Protein AF-A0A415U7Y1-F1 (afdb_monomer_lite)

Organism: NCBI:txid39486

pLDDT: mean 80.57, std 12.62, range [46.19, 95.75]

Structure (mmCIF, N/CA/C/O backbone):
data_AF-A0A415U7Y1-F1
#
_entry.id   AF-A0A415U7Y1-F1
#
loop_
_atom_site.group_PDB
_atom_site.id
_atom_site.type_symbol
_atom_site.label_atom_id
_atom_site.label_alt_id
_atom_site.label_comp_id
_atom_site.label_asym_id
_atom_site.label_entity_id
_atom_site.label_seq_id
_atom_site.pdbx_PDB_ins_code
_atom_site.Cartn_x
_atom_site.Cartn_y
_atom_site.Cartn_z
_atom_site.occupancy
_atom_site.B_iso_or_equiv
_atom_site.auth_seq_id
_atom_site.auth_comp_id
_atom_site.auth_asym_id
_atom_site.auth_atom_id
_atom_site.pdbx_PDB_model_num
ATOM 1 N N . MET A 1 1 ? 26.043 -2.955 -22.869 1.00 49.19 1 MET A N 1
ATOM 2 C CA . MET A 1 1 ? 25.570 -2.344 -21.611 1.00 49.19 1 MET A CA 1
ATOM 3 C C . MET A 1 1 ? 24.063 -2.479 -21.599 1.00 49.19 1 MET A C 1
ATOM 5 O O . MET A 1 1 ? 23.429 -1.918 -22.480 1.00 49.19 1 MET A O 1
ATOM 9 N N . ILE A 1 2 ? 23.504 -3.293 -20.705 1.00 59.16 2 ILE A N 1
ATOM 10 C CA . ILE A 1 2 ? 22.05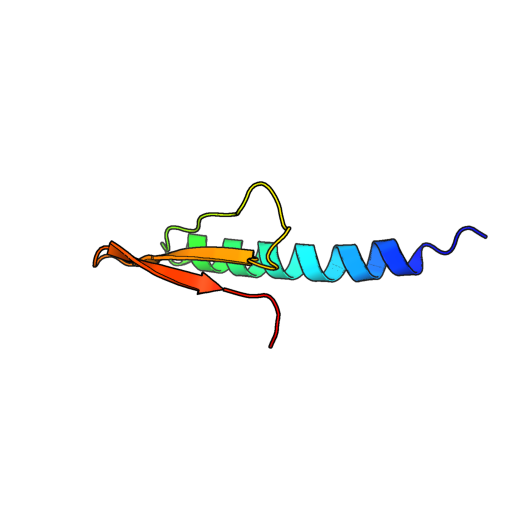1 -3.318 -20.500 1.00 59.16 2 ILE A CA 1
ATOM 11 C C . ILE A 1 2 ? 21.744 -2.097 -19.637 1.00 59.16 2 ILE A C 1
ATOM 13 O O . ILE A 1 2 ? 22.267 -1.985 -18.529 1.00 59.16 2 ILE A O 1
ATOM 17 N N . ASP A 1 3 ? 20.991 -1.152 -20.189 1.00 59.62 3 ASP A N 1
ATOM 18 C CA . ASP A 1 3 ? 20.596 0.067 -19.498 1.00 59.62 3 ASP A CA 1
ATOM 19 C C . ASP A 1 3 ? 19.658 -0.278 -18.330 1.00 59.62 3 ASP A C 1
ATOM 21 O O . ASP A 1 3 ? 18.527 -0.722 -18.516 1.00 59.62 3 ASP A O 1
ATOM 25 N N . ASN A 1 4 ? 20.164 -0.123 -17.106 1.00 60.16 4 ASN A N 1
ATOM 26 C CA . ASN A 1 4 ? 19.440 -0.409 -15.868 1.00 60.16 4 ASN A CA 1
ATOM 27 C C . ASN A 1 4 ? 18.602 0.799 -15.396 1.00 60.16 4 AS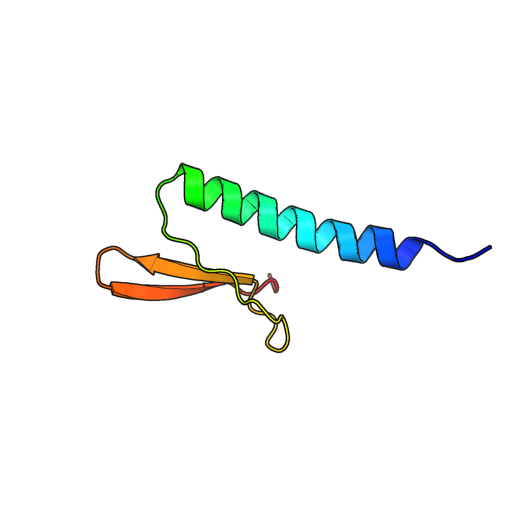N A C 1
ATOM 29 O O . ASN A 1 4 ? 17.964 0.722 -14.342 1.00 60.16 4 ASN A O 1
ATOM 33 N N . SER A 1 5 ? 18.599 1.907 -16.151 1.00 61.16 5 SER A N 1
ATOM 34 C CA . SER A 1 5 ? 17.920 3.160 -15.795 1.00 61.16 5 SER A CA 1
ATOM 35 C C . SER A 1 5 ? 16.428 2.953 -15.507 1.00 61.16 5 SER A C 1
ATOM 37 O O . SER A 1 5 ? 15.935 3.373 -14.460 1.00 61.16 5 SER A O 1
ATOM 39 N N . PHE A 1 6 ? 15.729 2.199 -16.361 1.00 61.91 6 PHE A N 1
ATOM 40 C CA . PHE A 1 6 ? 14.299 1.921 -16.219 1.00 61.91 6 PHE A CA 1
ATOM 41 C C . PHE A 1 6 ? 13.965 1.163 -14.931 1.00 61.91 6 PHE A C 1
ATOM 43 O O . PHE A 1 6 ? 13.001 1.510 -14.252 1.00 61.91 6 PHE A O 1
ATOM 50 N N . ARG A 1 7 ? 14.770 0.162 -14.544 1.00 62.22 7 ARG A N 1
ATOM 51 C CA . ARG A 1 7 ? 14.551 -0.595 -13.295 1.00 62.22 7 ARG A CA 1
ATOM 52 C C . ARG A 1 7 ? 14.773 0.276 -12.062 1.00 62.22 7 ARG A C 1
ATOM 54 O O . ARG A 1 7 ? 14.042 0.137 -11.083 1.00 62.22 7 ARG A O 1
ATOM 61 N N . HIS A 1 8 ? 15.765 1.163 -12.101 1.00 65.94 8 HIS A N 1
ATOM 62 C CA . HIS A 1 8 ? 16.029 2.089 -11.004 1.00 65.94 8 HIS A CA 1
ATOM 63 C C . HIS A 1 8 ? 14.914 3.131 -10.853 1.00 65.94 8 HIS A C 1
ATOM 65 O O . HIS A 1 8 ? 14.447 3.331 -9.731 1.00 65.94 8 HIS A O 1
ATOM 71 N N . SER A 1 9 ? 14.443 3.722 -11.956 1.00 68.19 9 SER A N 1
ATOM 72 C CA . SER A 1 9 ? 13.360 4.714 -11.930 1.00 68.19 9 SER A CA 1
ATOM 73 C C . SER A 1 9 ? 12.005 4.101 -11.563 1.00 68.19 9 SER A C 1
ATOM 75 O O . SER A 1 9 ? 11.346 4.600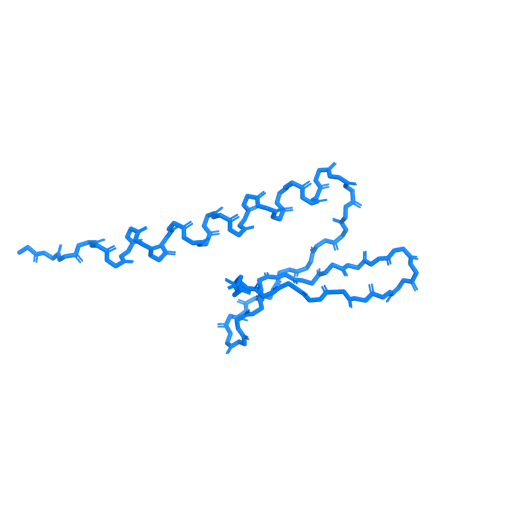 -10.654 1.00 68.19 9 SER A O 1
ATOM 77 N N . ALA A 1 10 ? 11.610 2.977 -12.176 1.00 71.62 10 ALA A N 1
ATOM 78 C CA . ALA A 1 10 ? 10.355 2.292 -11.839 1.00 71.62 10 ALA A CA 1
ATOM 79 C C . ALA A 1 10 ? 10.363 1.741 -10.400 1.00 71.62 10 ALA A C 1
ATOM 81 O O . ALA A 1 10 ? 9.362 1.799 -9.690 1.00 71.62 10 ALA A O 1
ATOM 82 N N . GLY A 1 11 ? 11.519 1.257 -9.932 1.00 79.88 11 GLY A N 1
ATOM 83 C CA . GLY A 1 11 ? 11.680 0.790 -8.557 1.00 79.88 11 GLY A CA 1
ATOM 84 C C . GLY A 1 11 ? 11.666 1.912 -7.514 1.00 79.88 11 GLY A C 1
ATOM 85 O O . GLY A 1 11 ? 11.362 1.646 -6.355 1.00 79.88 11 GLY A O 1
ATOM 86 N N . PHE A 1 12 ? 12.004 3.152 -7.879 1.00 85.50 12 PHE A N 1
ATOM 87 C CA . PHE A 1 12 ? 11.931 4.289 -6.958 1.00 85.50 12 PHE A CA 1
ATOM 88 C C . PHE A 1 12 ? 10.479 4.667 -6.641 1.00 85.50 12 PHE A C 1
ATOM 90 O O . PHE A 1 12 ? 10.138 4.754 -5.463 1.00 85.50 12 PHE A O 1
ATOM 97 N N . GLY A 1 13 ? 9.622 4.799 -7.663 1.00 82.94 13 GLY A N 1
ATOM 98 C CA . GLY A 1 13 ? 8.202 5.140 -7.489 1.00 82.94 13 GLY A CA 1
ATOM 99 C C . GLY A 1 13 ? 7.482 4.170 -6.551 1.00 82.94 13 GLY A C 1
ATOM 100 O O . GLY A 1 13 ? 6.978 4.579 -5.506 1.00 82.94 13 GLY A O 1
ATOM 101 N N . LYS A 1 14 ? 7.594 2.863 -6.827 1.00 84.81 14 LYS A N 1
ATOM 102 C CA . LYS A 1 14 ? 6.952 1.827 -6.002 1.00 84.81 14 LYS A CA 1
ATOM 103 C C . LYS A 1 14 ? 7.440 1.824 -4.548 1.00 84.81 14 LYS A C 1
ATOM 105 O O . LYS A 1 14 ? 6.660 1.605 -3.628 1.00 84.81 14 LYS A O 1
ATOM 110 N N . ARG A 1 15 ? 8.732 2.087 -4.297 1.00 90.12 15 ARG A N 1
ATOM 111 C CA . ARG A 1 15 ? 9.253 2.214 -2.918 1.00 90.12 15 ARG A CA 1
ATOM 112 C C . ARG A 1 15 ? 8.643 3.405 -2.190 1.00 90.12 15 ARG A C 1
ATOM 114 O O . ARG A 1 15 ? 8.411 3.318 -0.986 1.00 90.12 15 ARG A O 1
ATOM 121 N N . MET A 1 16 ? 8.404 4.500 -2.904 1.00 90.12 16 MET A N 1
ATOM 122 C CA . MET A 1 16 ? 7.815 5.698 -2.323 1.00 90.12 16 MET A CA 1
ATOM 123 C C . MET A 1 16 ? 6.339 5.489 -1.976 1.00 90.12 16 MET A C 1
ATOM 125 O O . MET A 1 16 ? 5.925 5.870 -0.881 1.00 90.12 16 MET A O 1
ATOM 129 N N . GLU A 1 17 ? 5.591 4.791 -2.835 1.00 88.75 17 GLU A N 1
ATOM 130 C CA . GLU A 1 17 ? 4.226 4.324 -2.549 1.00 88.75 17 GLU A CA 1
ATOM 131 C C . GLU A 1 17 ? 4.188 3.466 -1.274 1.00 88.75 17 GLU A C 1
ATOM 133 O O . GLU A 1 17 ? 3.458 3.792 -0.337 1.00 88.75 17 GLU A O 1
ATOM 138 N N . TYR A 1 18 ? 5.041 2.436 -1.172 1.00 91.25 18 TYR A N 1
ATOM 139 C CA . TYR A 1 18 ? 5.096 1.576 0.020 1.00 91.25 18 TYR A CA 1
ATOM 140 C C . TYR A 1 18 ? 5.486 2.326 1.294 1.00 91.25 18 TYR A C 1
ATOM 142 O O . TYR A 1 18 ? 4.957 2.020 2.360 1.00 91.25 18 TYR A O 1
ATOM 150 N N . LYS A 1 19 ? 6.389 3.309 1.208 1.00 93.62 19 LYS A N 1
ATOM 151 C CA . LYS A 1 19 ? 6.751 4.144 2.361 1.00 93.62 19 LYS A CA 1
ATOM 152 C C . LYS A 1 19 ? 5.536 4.907 2.878 1.00 93.62 19 LYS A C 1
ATOM 154 O O . LYS A 1 19 ? 5.290 4.897 4.077 1.00 93.62 19 LYS A O 1
ATOM 159 N N . ILE A 1 20 ? 4.770 5.534 1.985 1.00 92.06 20 ILE A N 1
ATOM 160 C CA . ILE A 1 20 ? 3.581 6.301 2.374 1.00 92.06 20 ILE A CA 1
ATOM 161 C C . ILE A 1 20 ? 2.498 5.375 2.943 1.00 92.06 20 ILE A C 1
ATOM 163 O O . ILE A 1 20 ? 1.869 5.720 3.937 1.00 92.06 20 ILE A O 1
ATOM 167 N N . VAL A 1 21 ? 2.305 4.184 2.367 1.00 92.56 21 VAL A N 1
ATOM 168 C CA . VAL A 1 21 ? 1.409 3.159 2.935 1.00 92.56 21 VAL A CA 1
ATOM 169 C C . VAL A 1 21 ? 1.864 2.733 4.330 1.00 92.56 21 VAL A C 1
ATOM 171 O O . VAL A 1 21 ? 1.040 2.637 5.234 1.00 92.56 21 VAL A O 1
ATOM 174 N N . GLY A 1 22 ? 3.168 2.544 4.535 1.00 94.69 22 GLY A N 1
ATOM 175 C CA . GLY A 1 22 ? 3.742 2.267 5.850 1.00 94.69 22 GLY A CA 1
ATOM 176 C C . GLY A 1 22 ? 3.439 3.362 6.874 1.00 94.69 22 GLY A C 1
ATOM 177 O O . GLY A 1 22 ? 3.009 3.047 7.980 1.00 94.69 22 GLY A O 1
ATOM 178 N N . ASP A 1 23 ? 3.597 4.635 6.500 1.00 95.00 23 ASP A N 1
ATOM 179 C CA . ASP A 1 23 ? 3.252 5.765 7.373 1.00 95.00 23 ASP A CA 1
ATOM 180 C C . ASP A 1 23 ? 1.762 5.767 7.739 1.00 95.00 23 ASP A C 1
ATOM 182 O O . ASP A 1 23 ? 1.416 5.892 8.911 1.00 95.00 23 ASP A O 1
ATOM 186 N N . MET A 1 24 ? 0.881 5.546 6.759 1.00 92.38 24 MET A N 1
ATOM 187 C CA . MET A 1 24 ? -0.568 5.482 6.983 1.00 92.38 24 MET A CA 1
ATOM 188 C C . MET A 1 24 ? -0.951 4.341 7.938 1.00 92.38 24 MET A C 1
ATOM 190 O O . MET A 1 24 ? -1.765 4.536 8.841 1.00 92.38 24 MET A O 1
ATOM 194 N N . LEU A 1 25 ? -0.327 3.168 7.799 1.00 93.38 25 LEU A N 1
ATOM 195 C CA . LEU A 1 25 ? -0.515 2.048 8.727 1.00 93.38 25 LEU A CA 1
ATOM 196 C C . LEU A 1 25 ? -0.034 2.392 10.147 1.00 93.38 25 LEU A C 1
ATOM 198 O O . LEU A 1 25 ? -0.699 2.030 11.116 1.00 93.38 25 LEU A O 1
ATOM 202 N N . MET A 1 26 ? 1.090 3.106 10.292 1.00 95.75 26 MET A N 1
ATOM 203 C CA . MET A 1 26 ? 1.583 3.565 11.601 1.00 95.75 26 MET A CA 1
ATOM 204 C C . MET A 1 26 ? 0.638 4.577 12.265 1.00 95.75 26 MET A C 1
ATOM 206 O O . MET A 1 26 ? 0.537 4.599 13.490 1.00 95.75 26 MET A O 1
ATOM 210 N N . GLU A 1 27 ? -0.085 5.373 11.476 1.00 93.94 27 GLU A N 1
ATOM 211 C CA . GLU A 1 27 ? -1.146 6.274 11.949 1.00 93.94 27 GLU A CA 1
ATOM 212 C C . GLU A 1 27 ? -2.467 5.546 12.274 1.00 93.94 27 GLU A C 1
ATOM 214 O O . GLU A 1 27 ? -3.421 6.170 12.740 1.00 93.94 27 GLU A O 1
ATOM 219 N N . GLY A 1 28 ? -2.529 4.224 12.077 1.00 90.81 28 GLY A N 1
ATOM 220 C CA . GLY A 1 28 ? -3.694 3.393 12.392 1.00 90.81 28 GLY A CA 1
ATOM 221 C C . GLY A 1 28 ? -4.744 3.327 11.282 1.00 90.81 28 GLY A C 1
ATOM 222 O O . GLY A 1 28 ? -5.893 2.981 11.557 1.00 90.81 28 GLY A O 1
ATOM 223 N N . LEU A 1 29 ? -4.381 3.667 10.041 1.00 90.75 29 LEU A N 1
ATOM 224 C CA . LEU A 1 29 ? -5.278 3.570 8.891 1.00 90.75 29 LEU A CA 1
ATOM 225 C C . LEU A 1 29 ? -5.279 2.158 8.300 1.00 90.75 29 LEU A C 1
ATOM 227 O O . LEU A 1 29 ? -4.227 1.602 7.989 1.00 90.75 29 LEU A O 1
ATOM 231 N N . ASP A 1 30 ? -6.468 1.623 8.034 1.00 91.50 30 ASP A N 1
ATOM 232 C CA . ASP A 1 30 ? -6.634 0.371 7.296 1.00 91.50 30 ASP A CA 1
ATOM 233 C C . ASP A 1 30 ? -6.373 0.604 5.799 1.00 91.50 30 ASP A C 1
ATOM 235 O O . ASP A 1 30 ? -7.193 1.207 5.098 1.00 91.50 30 ASP A O 1
ATOM 239 N N . CYS A 1 31 ? -5.234 0.111 5.306 1.00 92.50 31 CYS A N 1
ATOM 240 C CA . CYS A 1 31 ? -4.818 0.242 3.908 1.00 92.50 31 CYS A CA 1
ATOM 241 C C . CYS A 1 31 ? -4.953 -1.090 3.151 1.00 92.50 31 CYS A C 1
ATOM 243 O O . CYS A 1 31 ? -4.459 -2.124 3.600 1.00 92.50 31 CYS A O 1
ATOM 245 N N . TYR A 1 32 ? -5.558 -1.053 1.963 1.00 91.44 32 TYR A N 1
ATOM 246 C CA . TYR A 1 32 ? -5.737 -2.194 1.064 1.00 91.44 32 TYR A CA 1
ATOM 247 C C . TYR A 1 32 ? -4.981 -1.946 -0.240 1.00 91.44 32 TYR A C 1
ATOM 249 O O . TYR A 1 32 ? -5.263 -0.988 -0.958 1.00 91.44 32 TYR A O 1
ATOM 257 N N . MET A 1 33 ? -4.028 -2.822 -0.548 1.00 89.94 33 MET A N 1
ATOM 258 C CA . MET A 1 33 ? -3.242 -2.761 -1.781 1.00 89.94 33 MET A CA 1
ATOM 259 C C . MET A 1 33 ? -3.888 -3.649 -2.851 1.00 89.94 33 MET A C 1
ATOM 261 O O . MET A 1 33 ? -4.236 -4.795 -2.541 1.00 89.94 33 MET A O 1
ATOM 265 N N . PRO A 1 34 ? -4.038 -3.188 -4.103 1.00 88.56 34 PRO A N 1
ATOM 266 C CA . PRO A 1 34 ? -4.472 -4.062 -5.179 1.00 88.56 34 PRO A CA 1
ATOM 267 C C . PRO A 1 34 ? -3.384 -5.093 -5.498 1.00 88.56 34 PRO A C 1
ATOM 269 O O . PRO A 1 34 ? -2.192 -4.793 -5.514 1.00 88.56 34 PRO A O 1
ATOM 272 N N . LEU A 1 35 ? -3.804 -6.332 -5.766 1.00 88.56 35 LEU A N 1
ATOM 273 C CA . LEU A 1 35 ? -2.886 -7.404 -6.171 1.00 88.56 35 LEU A CA 1
ATOM 274 C C . LEU A 1 35 ? -2.346 -7.204 -7.594 1.00 88.56 35 LEU A C 1
ATOM 276 O O . LEU A 1 35 ? -1.279 -7.717 -7.922 1.00 88.56 35 LEU A O 1
ATOM 280 N N . VAL A 1 36 ? -3.095 -6.481 -8.429 1.00 86.75 36 VAL A N 1
ATOM 281 C CA . VAL A 1 36 ? -2.773 -6.200 -9.829 1.00 86.75 36 VAL A CA 1
ATOM 282 C C . VAL A 1 36 ? -2.950 -4.704 -10.079 1.00 86.75 36 VAL A C 1
ATOM 284 O O . VAL A 1 36 ? -3.978 -4.134 -9.719 1.00 86.75 36 VAL A O 1
ATOM 287 N N . ASP A 1 37 ? -1.942 -4.081 -10.687 1.00 78.56 37 ASP A N 1
ATOM 288 C CA . ASP A 1 37 ? -1.833 -2.631 -10.887 1.00 78.56 37 ASP A CA 1
ATOM 289 C C . ASP A 1 37 ? -2.205 -2.231 -12.329 1.00 78.56 37 ASP A C 1
ATOM 291 O O . ASP A 1 37 ? -1.405 -1.670 -13.074 1.00 78.56 37 ASP A O 1
ATOM 295 N N . ASP A 1 38 ? -3.424 -2.584 -12.750 1.00 84.50 38 ASP A N 1
ATOM 296 C CA . ASP A 1 38 ? -3.918 -2.298 -14.111 1.00 84.50 38 ASP A CA 1
ATOM 297 C C . ASP A 1 38 ? -4.625 -0.936 -14.212 1.00 84.50 38 ASP A C 1
ATOM 299 O O . ASP A 1 38 ? -4.804 -0.385 -15.300 1.00 84.50 38 ASP A O 1
ATOM 303 N N . HIS A 1 39 ? -5.033 -0.380 -13.069 1.00 82.25 39 HIS A N 1
ATOM 304 C CA . HIS A 1 39 ? -5.817 0.853 -12.983 1.00 82.25 39 HIS A CA 1
ATOM 305 C C . HIS A 1 39 ? -5.038 2.039 -12.393 1.00 82.25 39 HIS A C 1
ATOM 307 O O . HIS A 1 39 ? -5.599 3.129 -12.306 1.00 82.25 39 HIS A O 1
ATOM 313 N N . GLY A 1 40 ? -3.761 1.857 -12.028 1.00 81.44 40 GLY A N 1
ATOM 314 C CA . GLY A 1 40 ? -2.934 2.910 -11.425 1.00 81.44 40 GLY A CA 1
ATOM 315 C C . GLY A 1 40 ? -3.392 3.318 -10.024 1.00 81.44 40 GLY A C 1
ATOM 316 O O . GLY A 1 40 ? -3.232 4.476 -9.642 1.00 81.44 40 GLY A O 1
ATOM 317 N N . VAL A 1 41 ? -4.008 2.374 -9.307 1.00 85.88 41 VAL A N 1
ATOM 318 C CA . VAL A 1 41 ? -4.460 2.548 -7.926 1.00 85.88 41 VAL A CA 1
ATOM 319 C C . VAL A 1 41 ? -3.353 2.068 -7.007 1.00 85.88 41 VAL A C 1
ATOM 321 O O . VAL A 1 41 ? -2.998 0.890 -7.034 1.00 85.88 41 VAL A O 1
ATOM 324 N N . ASP A 1 42 ? -2.850 2.948 -6.149 1.00 85.00 42 ASP A N 1
ATOM 325 C CA . ASP A 1 42 ? -1.768 2.586 -5.236 1.00 85.00 42 ASP A CA 1
ATOM 326 C C . ASP A 1 42 ? -2.325 1.885 -4.001 1.00 85.00 42 ASP A C 1
ATOM 328 O O . ASP A 1 42 ? -1.852 0.820 -3.610 1.00 85.00 42 ASP A O 1
ATOM 332 N N . CYS A 1 43 ? -3.346 2.480 -3.376 1.00 90.44 43 CYS A N 1
ATOM 333 C CA . CYS A 1 43 ? -4.008 1.907 -2.209 1.00 90.44 43 CYS A CA 1
ATOM 334 C C . CYS A 1 43 ? -5.437 2.432 -2.040 1.00 90.44 43 CYS A C 1
ATOM 336 O O . CYS A 1 43 ? -5.777 3.536 -2.477 1.00 90.44 43 CYS A O 1
ATOM 338 N N . VAL A 1 44 ? -6.249 1.660 -1.327 1.00 90.25 44 VAL A N 1
ATOM 339 C CA . VAL A 1 44 ? -7.561 2.074 -0.832 1.00 90.25 44 VAL A CA 1
ATOM 340 C C . VAL A 1 44 ? -7.51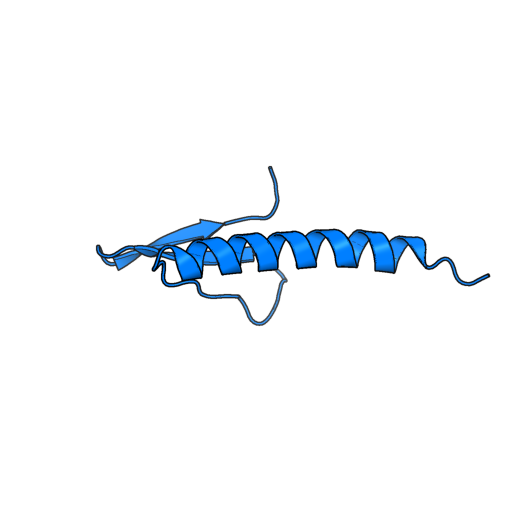1 2.154 0.691 1.00 90.25 44 VAL A C 1
ATOM 342 O O . VAL A 1 44 ? -7.060 1.217 1.344 1.00 90.25 44 VAL A O 1
ATOM 345 N N . ILE A 1 45 ? -7.998 3.252 1.263 1.00 91.06 45 ILE A N 1
ATOM 346 C CA . ILE A 1 45 ? -8.045 3.477 2.713 1.00 91.06 45 ILE A CA 1
ATOM 347 C C . ILE A 1 45 ? -9.484 3.332 3.188 1.00 91.06 45 ILE A C 1
ATOM 349 O O . ILE A 1 45 ? -10.371 4.012 2.666 1.00 91.06 45 ILE A O 1
ATOM 353 N N . LYS A 1 46 ? -9.720 2.495 4.199 1.00 86.75 46 LYS A N 1
ATOM 354 C CA . LYS A 1 46 ? -11.026 2.399 4.859 1.00 86.75 46 LYS A CA 1
ATOM 355 C C . LYS A 1 46 ? -11.079 3.362 6.040 1.00 86.75 46 LYS A C 1
ATOM 357 O O . LYS A 1 46 ? -10.315 3.242 6.994 1.00 86.75 46 LYS A O 1
ATOM 362 N N . ARG A 1 47 ? -12.005 4.316 5.988 1.00 81.19 47 ARG A N 1
ATOM 363 C CA . ARG A 1 47 ? -12.309 5.205 7.112 1.00 81.19 47 ARG A CA 1
ATOM 364 C C . ARG A 1 47 ? -13.229 4.521 8.123 1.00 81.19 47 ARG A C 1
ATOM 366 O O . ARG A 1 47 ? -13.958 3.584 7.798 1.00 81.19 47 ARG A O 1
ATOM 373 N N . GLY A 1 48 ? -13.211 5.020 9.360 1.00 78.88 48 GLY A N 1
ATOM 374 C CA . GLY A 1 48 ? -14.026 4.491 10.460 1.00 78.88 48 GLY A CA 1
ATOM 375 C C . GLY A 1 48 ? -15.542 4.579 10.233 1.00 78.88 48 GLY A C 1
ATOM 376 O O . GLY A 1 48 ? -16.293 3.845 10.865 1.00 78.88 48 GLY A O 1
ATOM 377 N N . ASP A 1 49 ? -15.992 5.422 9.302 1.00 80.25 49 ASP A N 1
ATOM 378 C CA . ASP A 1 49 ? -17.385 5.542 8.850 1.00 80.25 49 ASP A CA 1
ATOM 379 C C . ASP A 1 49 ? -17.755 4.551 7.726 1.00 80.25 49 ASP A C 1
ATOM 381 O O . ASP A 1 49 ? -18.882 4.557 7.233 1.00 80.25 49 ASP A O 1
ATOM 385 N N . GLY A 1 50 ? -16.822 3.684 7.319 1.00 72.06 50 GLY A N 1
ATOM 386 C CA . GLY A 1 50 ? -17.011 2.715 6.240 1.00 72.06 50 GLY A CA 1
ATOM 387 C C . GLY A 1 50 ? -16.784 3.281 4.836 1.00 72.06 50 GLY A C 1
ATOM 388 O O . GLY A 1 50 ? -16.985 2.555 3.863 1.00 72.06 50 GLY A O 1
ATOM 389 N N . VAL A 1 51 ? -16.350 4.540 4.705 1.00 74.50 51 VAL A N 1
ATOM 390 C CA . VAL A 1 51 ? -16.029 5.148 3.408 1.00 74.50 51 VAL A CA 1
ATOM 391 C C . VAL A 1 51 ? -14.634 4.731 2.948 1.00 74.50 51 VAL A C 1
ATOM 393 O O . VAL A 1 51 ? -13.668 4.790 3.708 1.00 74.50 51 VAL A O 1
ATOM 396 N N . PHE A 1 52 ? -14.516 4.382 1.669 1.00 77.94 52 PHE A N 1
ATOM 397 C CA . PHE A 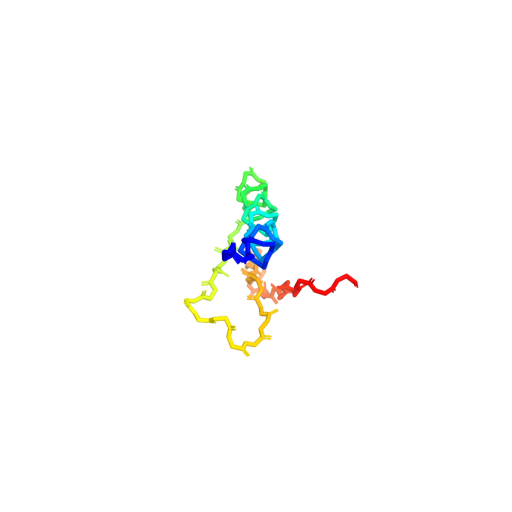1 52 ? -13.247 4.052 1.027 1.00 77.94 52 PHE A CA 1
ATOM 398 C C . PHE A 1 52 ? -12.708 5.261 0.253 1.00 77.94 52 PHE A C 1
ATOM 400 O O . PHE A 1 52 ? -13.436 5.864 -0.537 1.00 77.94 52 PHE A O 1
ATOM 407 N N . ILE A 1 53 ? -11.448 5.636 0.486 1.00 79.50 53 ILE A N 1
ATOM 408 C CA . ILE A 1 53 ? -10.737 6.650 -0.308 1.00 79.50 53 ILE A CA 1
ATOM 409 C C . ILE A 1 53 ? -9.695 5.944 -1.170 1.00 79.50 53 ILE A C 1
ATOM 411 O O . ILE A 1 53 ? -8.908 5.150 -0.661 1.00 79.50 53 ILE A O 1
ATOM 415 N N . GLN A 1 54 ? -9.680 6.266 -2.458 1.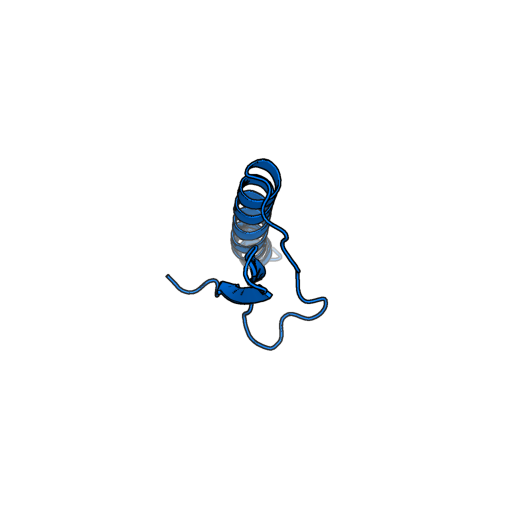00 79.25 54 GLN A N 1
ATOM 416 C CA . GLN A 1 54 ? -8.669 5.817 -3.407 1.00 79.25 54 GLN A CA 1
ATOM 417 C C . GLN A 1 54 ? -7.481 6.783 -3.412 1.00 79.25 54 GLN A C 1
ATOM 419 O O . GLN A 1 54 ? -7.670 8.003 -3.403 1.00 79.25 54 GLN A O 1
ATOM 424 N N . LYS A 1 55 ? -6.266 6.236 -3.441 1.00 68.69 55 LYS A N 1
ATOM 425 C CA . LYS A 1 55 ? -5.039 6.993 -3.681 1.00 68.69 55 LYS A CA 1
ATOM 426 C C . LYS A 1 55 ? -4.416 6.550 -4.999 1.00 68.69 55 LYS A C 1
ATOM 428 O O . LYS A 1 55 ? -4.060 5.382 -5.135 1.00 68.69 55 LYS A O 1
ATOM 433 N N . ASP A 1 56 ? -4.270 7.505 -5.911 1.00 72.12 56 ASP A N 1
ATOM 434 C CA . ASP A 1 56 ? -3.612 7.315 -7.203 1.00 72.12 56 ASP A CA 1
ATOM 435 C C . ASP A 1 56 ? -2.250 8.013 -7.195 1.00 72.12 56 ASP A C 1
ATOM 437 O O . ASP A 1 56 ? -2.124 9.132 -6.687 1.00 72.12 56 ASP A O 1
ATOM 441 N N . GLY A 1 57 ? -1.240 7.391 -7.804 1.00 62.75 57 GLY A N 1
ATOM 442 C CA . GLY A 1 57 ? 0.149 7.874 -7.822 1.00 62.75 57 GLY A CA 1
ATOM 443 C C . GLY A 1 57 ? 0.401 9.099 -8.706 1.00 62.75 57 GLY A C 1
ATOM 444 O O . GLY A 1 57 ? 1.550 9.447 -8.985 1.00 62.75 57 GLY A O 1
ATOM 445 N N . LYS A 1 58 ? -0.661 9.756 -9.182 1.00 57.59 58 LYS A N 1
ATOM 446 C CA . LYS A 1 58 ? -0.591 10.977 -9.987 1.00 57.59 58 LYS A CA 1
ATOM 447 C C . LYS A 1 58 ? -0.832 12.176 -9.077 1.00 57.59 58 LYS A C 1
ATOM 449 O O . LYS A 1 58 ? -1.968 12.442 -8.695 1.00 57.59 58 LYS A O 1
ATOM 454 N N . VAL A 1 59 ? 0.253 12.864 -8.725 1.00 46.19 59 VAL A N 1
ATOM 455 C CA . VAL A 1 59 ? 0.205 14.210 -8.131 1.00 46.19 59 VAL A CA 1
ATOM 456 C C . VAL A 1 59 ? -0.121 15.226 -9.217 1.00 46.19 59 VAL A C 1
ATOM 458 O O . VAL A 1 59 ? 0.472 15.102 -10.315 1.00 46.19 59 VAL A O 1
#

Sequence (59 aa):
MIDNSFRHSAGFGKRMEYKIVGDMLMEGLDCYMPLVDDHGVDCVIKRGDGVFIQKDGKV

Foldseek 3Di:
DPDCPVVVVVVVLLVVLVVVVVVCVVVVWDWAADPDCPPQWSIWTQDPVRDIDTDGSDD

Radius of gyration: 13.91 Å; chains: 1; bounding box: 43×22×34 Å

Secondary structure (DSSP, 8-state):
----HHHHHHHHHHHHHHHHHHHHHHTT-EEE--SS-SS-EEEEEE-TTS-EEEEES--